Protein AF-A0A1F5DMN6-F1 (afdb_monomer)

Secondary structure (DSSP, 8-state):
--------PPPPTTTHHHHHHHHHHHHHHHHHTT--HHHHHHHHHHHHHHH---SS---PPPP-HHHHHHHHHTT-TTTTTS--

Structure (mmCIF, N/CA/C/O backbone):
data_AF-A0A1F5DMN6-F1
#
_entry.id   AF-A0A1F5DMN6-F1
#
loop_
_atom_site.group_PDB
_atom_site.id
_atom_site.type_symbol
_atom_site.label_atom_id
_atom_site.label_alt_id
_atom_site.label_comp_id
_atom_site.label_asym_id
_atom_site.label_entity_id
_atom_site.label_seq_id
_atom_site.pdbx_PDB_ins_code
_atom_site.Cartn_x
_atom_site.Cartn_y
_atom_site.Cartn_z
_atom_site.occupancy
_atom_site.B_iso_or_equiv
_atom_site.auth_seq_id
_atom_site.auth_comp_id
_atom_site.auth_asym_id
_atom_site.auth_atom_id
_atom_site.pdbx_PDB_model_num
ATOM 1 N N . MET A 1 1 ? 6.558 -25.064 13.126 1.00 39.91 1 MET A N 1
ATOM 2 C CA . MET A 1 1 ? 7.445 -23.880 13.121 1.00 39.91 1 MET A CA 1
ATOM 3 C C . MET A 1 1 ? 7.973 -23.701 11.708 1.00 39.91 1 MET A C 1
ATOM 5 O O . MET A 1 1 ? 8.752 -24.533 11.265 1.00 39.91 1 MET A O 1
ATOM 9 N N . VAL A 1 2 ? 7.486 -22.705 10.964 1.00 45.06 2 VAL A N 1
ATOM 10 C CA . VAL A 1 2 ? 7.989 -22.416 9.609 1.00 45.06 2 VAL A CA 1
ATOM 11 C C . VAL A 1 2 ? 9.270 -21.592 9.763 1.00 45.06 2 VAL A C 1
ATOM 13 O O . VAL A 1 2 ? 9.235 -20.588 10.477 1.00 45.06 2 VAL A O 1
ATOM 16 N N . PRO A 1 3 ? 10.404 -21.992 9.166 1.00 43.22 3 PRO A N 1
ATOM 17 C CA . PRO A 1 3 ? 11.624 -21.214 9.278 1.00 43.22 3 PRO A CA 1
ATOM 18 C C . PRO A 1 3 ? 11.437 -19.913 8.492 1.00 43.22 3 PRO A C 1
ATOM 20 O O . PRO A 1 3 ? 11.252 -19.933 7.276 1.00 43.22 3 PRO A O 1
ATOM 23 N N . LEU A 1 4 ? 11.498 -18.775 9.186 1.00 50.50 4 LEU A N 1
ATOM 24 C CA . LEU A 1 4 ? 11.598 -17.448 8.577 1.00 50.50 4 LEU A CA 1
ATOM 25 C C . LEU A 1 4 ? 12.991 -17.304 7.946 1.00 50.50 4 LEU A C 1
ATOM 27 O O . LEU A 1 4 ? 13.863 -16.608 8.460 1.00 50.50 4 LEU A O 1
ATOM 31 N N . SER A 1 5 ? 13.236 -17.996 6.833 1.00 51.41 5 SER A N 1
ATOM 32 C CA . SER A 1 5 ? 14.370 -17.682 5.969 1.00 51.41 5 SER A CA 1
ATOM 33 C C . SER A 1 5 ? 14.041 -16.362 5.276 1.00 51.41 5 SER A C 1
ATOM 35 O O . SER A 1 5 ? 13.412 -16.341 4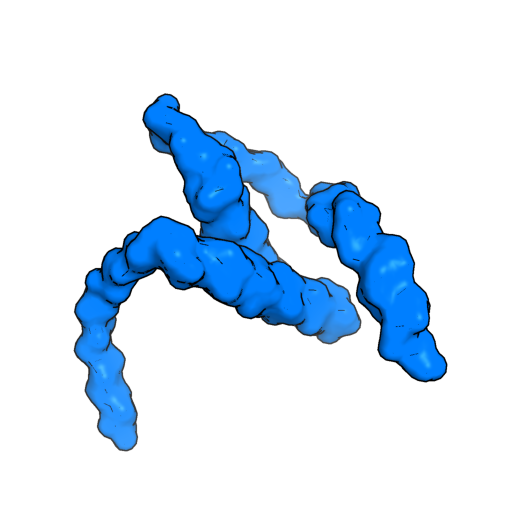.222 1.00 51.41 5 SER A O 1
ATOM 37 N N . GLY A 1 6 ? 14.400 -15.248 5.918 1.00 51.06 6 GLY A N 1
ATOM 38 C CA . GLY A 1 6 ? 14.198 -13.883 5.430 1.00 51.06 6 GLY A CA 1
ATOM 39 C C . GLY A 1 6 ? 15.068 -13.553 4.217 1.00 51.06 6 GLY A C 1
ATOM 40 O O . GLY A 1 6 ? 15.841 -12.596 4.242 1.00 51.06 6 GLY A O 1
ATOM 41 N N . LYS A 1 7 ? 14.982 -14.349 3.146 1.00 56.88 7 LYS A N 1
ATOM 42 C CA . LYS A 1 7 ? 15.524 -13.966 1.846 1.00 56.88 7 LYS A CA 1
ATOM 43 C C . LYS A 1 7 ? 14.715 -12.766 1.372 1.00 56.88 7 LYS A C 1
ATOM 45 O O . LYS A 1 7 ? 13.515 -12.876 1.139 1.00 56.88 7 LYS A O 1
ATOM 50 N N . ARG A 1 8 ? 15.374 -11.610 1.270 1.00 64.75 8 ARG A N 1
ATOM 51 C CA . ARG A 1 8 ? 14.791 -10.406 0.673 1.00 64.75 8 ARG A CA 1
ATOM 52 C C . ARG A 1 8 ? 14.407 -10.749 -0.764 1.00 64.75 8 ARG A C 1
ATOM 54 O O . ARG A 1 8 ? 15.284 -10.913 -1.608 1.00 64.75 8 ARG A O 1
ATOM 61 N N . HIS A 1 9 ? 13.115 -10.918 -1.008 1.00 72.25 9 HIS A N 1
ATOM 62 C CA . HIS A 1 9 ? 12.593 -11.121 -2.347 1.00 72.25 9 HIS A CA 1
ATOM 63 C C . HIS A 1 9 ? 12.681 -9.788 -3.094 1.00 72.25 9 HIS A C 1
ATOM 65 O O . HIS A 1 9 ? 12.230 -8.759 -2.587 1.00 72.25 9 HIS A O 1
ATOM 71 N N . ARG A 1 10 ? 13.343 -9.791 -4.252 1.00 82.31 10 ARG A N 1
ATOM 72 C CA . ARG A 1 10 ? 13.346 -8.642 -5.156 1.00 82.31 10 ARG A CA 1
ATOM 73 C C . ARG A 1 10 ? 12.110 -8.779 -6.033 1.00 82.31 10 ARG A C 1
ATOM 75 O O . ARG A 1 10 ? 11.969 -9.812 -6.672 1.00 82.31 10 ARG A O 1
ATOM 82 N N . LEU A 1 11 ? 11.270 -7.752 -6.037 1.00 80.06 11 LEU A N 1
ATOM 83 C CA . LEU A 1 11 ? 10.127 -7.680 -6.937 1.00 80.06 11 LEU A CA 1
ATOM 84 C C . LEU A 1 11 ? 10.614 -7.424 -8.362 1.00 80.06 11 LEU A C 1
ATOM 86 O O . LEU A 1 11 ? 11.497 -6.587 -8.569 1.00 80.06 11 LEU A O 1
ATOM 90 N N . TYR A 1 12 ? 10.047 -8.148 -9.317 1.00 85.62 12 TYR A N 1
ATOM 91 C CA . TYR A 1 12 ? 10.161 -7.852 -10.739 1.00 85.62 12 TYR A CA 1
ATOM 92 C C . TYR A 1 12 ? 9.138 -6.779 -11.126 1.00 85.62 12 TYR A C 1
ATOM 94 O O . TYR A 1 12 ? 8.056 -6.716 -10.545 1.00 85.62 12 TYR A O 1
ATOM 102 N N . ASP A 1 13 ? 9.438 -5.971 -12.146 1.00 82.25 13 ASP A N 1
ATOM 103 C CA . ASP A 1 13 ? 8.552 -4.880 -12.587 1.00 82.25 13 ASP A CA 1
ATOM 104 C C . ASP A 1 13 ? 7.133 -5.369 -12.924 1.00 82.25 13 ASP A C 1
ATOM 106 O O . ASP A 1 13 ? 6.150 -4.683 -12.653 1.00 82.25 13 ASP A O 1
ATOM 110 N N . SER A 1 14 ? 7.011 -6.597 -13.439 1.00 87.12 14 SER A N 1
ATOM 111 C CA . SER A 1 14 ? 5.726 -7.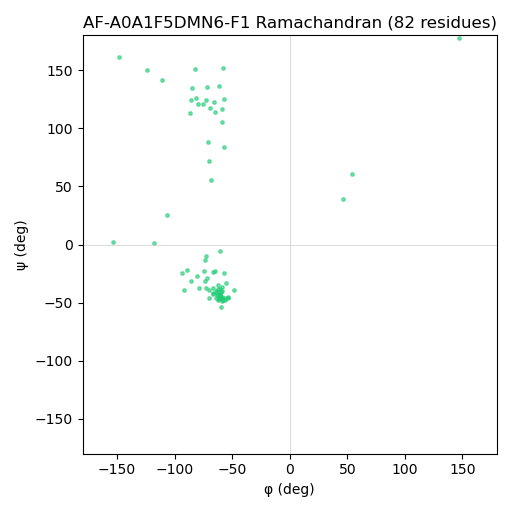244 -13.729 1.00 87.12 14 SER A CA 1
ATOM 112 C C . SER A 1 14 ? 4.889 -7.568 -12.487 1.00 87.12 14 SER A C 1
ATOM 114 O O . SER A 1 14 ? 3.675 -7.700 -12.598 1.00 87.12 14 SER A O 1
ATOM 116 N N . GLU A 1 15 ? 5.512 -7.711 -11.316 1.00 84.38 15 GLU A N 1
ATOM 117 C CA . GLU A 1 15 ? 4.843 -8.035 -10.048 1.00 84.38 15 GLU A CA 1
ATOM 118 C C . GLU A 1 15 ? 4.393 -6.778 -9.292 1.00 84.38 15 GLU A C 1
ATOM 120 O O . GLU A 1 15 ? 3.480 -6.841 -8.468 1.00 84.38 15 GLU A O 1
ATOM 125 N N . ILE A 1 16 ? 5.011 -5.623 -9.571 1.00 85.19 16 ILE A N 1
ATOM 126 C CA . ILE A 1 16 ? 4.739 -4.357 -8.874 1.00 85.19 16 ILE A CA 1
ATOM 127 C C . ILE A 1 16 ? 3.241 -3.997 -8.889 1.00 85.19 16 ILE A C 1
ATOM 129 O O . ILE A 1 16 ? 2.718 -3.687 -7.814 1.00 85.19 16 ILE A O 1
ATOM 133 N N . PRO A 1 17 ? 2.504 -4.089 -10.018 1.00 85.44 17 PRO A N 1
ATOM 134 C CA . PRO A 1 17 ? 1.073 -3.785 -10.033 1.00 85.44 17 PRO A CA 1
ATOM 135 C C . PRO A 1 17 ? 0.250 -4.679 -9.093 1.00 85.44 17 PRO A C 1
ATOM 137 O O . PRO A 1 17 ? -0.634 -4.193 -8.386 1.00 85.44 17 PRO A O 1
ATOM 140 N N . GLU A 1 18 ? 0.552 -5.980 -9.041 1.00 87.06 18 GLU A N 1
ATOM 141 C CA . GLU A 1 18 ? -0.163 -6.924 -8.175 1.00 87.06 18 GLU A CA 1
ATOM 142 C C . GLU A 1 18 ? 0.149 -6.686 -6.696 1.00 87.06 18 GLU A C 1
ATOM 144 O O . GLU A 1 18 ? -0.755 -6.718 -5.856 1.00 87.06 18 GLU A O 1
ATOM 149 N N . VAL A 1 19 ? 1.406 -6.371 -6.376 1.00 88.31 19 VAL A N 1
ATOM 150 C CA . VAL A 1 19 ? 1.821 -6.016 -5.014 1.00 88.31 19 VAL A CA 1
ATOM 151 C C . VAL A 1 19 ? 1.151 -4.727 -4.556 1.00 88.31 19 VAL A C 1
ATOM 153 O O . VAL A 1 19 ? 0.614 -4.692 -3.450 1.00 88.31 19 VAL A O 1
ATOM 156 N N . ILE A 1 20 ? 1.122 -3.685 -5.394 1.00 88.06 20 ILE A N 1
ATOM 157 C CA . ILE A 1 20 ? 0.425 -2.428 -5.087 1.00 88.06 20 ILE A CA 1
ATOM 158 C C . ILE A 1 20 ? -1.059 -2.699 -4.825 1.00 88.06 20 ILE A C 1
ATOM 160 O O . ILE A 1 20 ? -1.599 -2.226 -3.823 1.00 88.06 20 ILE A O 1
ATOM 164 N N . ARG A 1 21 ? -1.712 -3.513 -5.665 1.00 86.94 21 ARG A N 1
ATOM 165 C CA . ARG A 1 21 ? -3.115 -3.903 -5.471 1.00 86.94 21 ARG A CA 1
ATOM 166 C C . ARG A 1 21 ? -3.328 -4.636 -4.143 1.00 86.94 21 ARG A C 1
ATOM 168 O O . ARG A 1 21 ? -4.267 -4.317 -3.417 1.00 86.94 21 ARG A O 1
ATOM 175 N N . GLY A 1 22 ? -2.467 -5.596 -3.803 1.00 89.69 22 GLY A N 1
ATOM 176 C CA . GLY A 1 22 ? -2.544 -6.334 -2.538 1.00 89.69 22 GLY A CA 1
ATOM 177 C C . GLY A 1 22 ? -2.346 -5.438 -1.312 1.00 89.69 22 GLY A C 1
ATOM 178 O O . GLY A 1 22 ? -3.110 -5.520 -0.349 1.00 89.69 22 GLY A O 1
ATOM 179 N N . LEU A 1 23 ? -1.365 -4.534 -1.373 1.00 91.12 23 LEU A N 1
ATOM 180 C CA . LEU A 1 23 ? -1.114 -3.528 -0.341 1.00 91.12 23 LEU A CA 1
ATOM 181 C C . LEU A 1 23 ? -2.321 -2.601 -0.158 1.00 91.12 23 LEU A C 1
ATOM 183 O O . LEU A 1 23 ? -2.749 -2.389 0.974 1.00 91.12 23 LEU A O 1
ATOM 187 N N . ARG A 1 24 ? -2.927 -2.128 -1.252 1.00 88.62 24 ARG A N 1
ATOM 188 C CA . ARG A 1 24 ? -4.126 -1.282 -1.211 1.00 88.62 24 ARG A CA 1
ATOM 189 C C . ARG A 1 24 ? -5.318 -1.988 -0.562 1.00 88.62 24 ARG A C 1
ATOM 191 O O . ARG A 1 24 ? -5.954 -1.412 0.314 1.00 88.62 24 ARG A O 1
ATOM 198 N N . LEU A 1 25 ? -5.597 -3.240 -0.931 1.00 88.50 25 LEU A N 1
ATOM 199 C CA . LEU A 1 25 ? -6.679 -4.020 -0.312 1.00 88.50 25 LEU A CA 1
ATOM 200 C C . LEU A 1 25 ? -6.453 -4.208 1.191 1.00 88.50 25 LEU A C 1
ATOM 202 O O . LEU A 1 25 ? -7.380 -4.044 1.985 1.00 88.50 25 LEU A O 1
ATOM 206 N N . ARG A 1 26 ? -5.213 -4.511 1.595 1.00 89.88 26 ARG A N 1
ATOM 207 C CA . ARG A 1 26 ? -4.875 -4.652 3.014 1.00 89.88 26 ARG A CA 1
ATOM 208 C C . ARG A 1 26 ? -4.989 -3.326 3.761 1.00 89.88 26 ARG A C 1
ATOM 210 O O . ARG A 1 26 ? -5.431 -3.332 4.906 1.00 89.88 26 ARG A O 1
ATOM 217 N N . LEU A 1 27 ? -4.611 -2.214 3.130 1.00 87.88 27 LEU A N 1
ATOM 218 C CA . LEU A 1 27 ? -4.782 -0.882 3.698 1.00 87.88 27 LEU A CA 1
ATOM 219 C C . LEU A 1 27 ? -6.263 -0.607 3.960 1.00 87.88 27 LEU A C 1
ATOM 221 O O . LEU A 1 27 ? -6.617 -0.353 5.102 1.00 87.88 27 LEU A O 1
ATOM 225 N N . ILE A 1 28 ? -7.128 -0.764 2.952 1.00 84.94 28 ILE A N 1
ATOM 226 C CA . ILE A 1 28 ? -8.583 -0.575 3.086 1.00 84.94 28 ILE A CA 1
ATOM 227 C C . ILE A 1 28 ? -9.139 -1.422 4.234 1.00 84.94 28 ILE A C 1
ATOM 229 O O . ILE A 1 28 ? -9.874 -0.909 5.072 1.00 84.94 28 ILE A O 1
ATOM 233 N N . GLN A 1 29 ? -8.738 -2.693 4.328 1.00 85.19 29 GLN A N 1
ATOM 234 C CA . GLN A 1 29 ? -9.157 -3.558 5.428 1.00 85.19 29 GLN A CA 1
ATOM 235 C C . GLN A 1 29 ? -8.770 -2.982 6.803 1.00 85.19 29 GLN A C 1
ATOM 237 O O . GLN A 1 29 ? -9.615 -2.909 7.691 1.00 85.19 29 GLN A O 1
ATOM 242 N N . LEU A 1 30 ? -7.519 -2.539 6.976 1.00 85.94 30 LEU A N 1
ATOM 243 C CA . LEU A 1 30 ? -7.053 -1.932 8.230 1.00 85.94 30 LEU A CA 1
ATOM 244 C C . LEU A 1 30 ? -7.808 -0.637 8.570 1.00 85.94 30 LEU A C 1
ATOM 246 O O . LEU A 1 30 ? -8.071 -0.370 9.743 1.00 85.94 30 LEU A O 1
ATOM 250 N N . LEU A 1 31 ? -8.179 0.148 7.554 1.00 80.75 31 LEU A N 1
ATOM 251 C CA . LEU A 1 31 ? -8.951 1.381 7.723 1.00 80.75 31 LEU A CA 1
ATOM 252 C C . LEU A 1 31 ? -10.393 1.102 8.152 1.00 80.75 31 LEU A C 1
ATOM 254 O O . LEU A 1 31 ? -10.874 1.726 9.097 1.00 80.75 31 LEU A O 1
ATOM 258 N N . VAL A 1 32 ? -11.059 0.142 7.504 1.00 82.38 32 VAL A N 1
ATOM 259 C CA . VAL A 1 32 ? -12.427 -0.283 7.846 1.00 82.38 32 VAL A CA 1
ATOM 260 C C . VAL A 1 32 ? -12.475 -0.855 9.261 1.00 82.38 32 VAL A C 1
ATOM 262 O O . VAL A 1 32 ? -13.358 -0.506 10.043 1.00 82.38 32 VAL A O 1
ATOM 265 N N . GLU A 1 33 ? -11.495 -1.684 9.620 1.00 82.25 33 GLU A N 1
ATOM 266 C CA . GLU A 1 33 ? -11.371 -2.267 10.960 1.00 82.25 33 GLU A CA 1
ATOM 267 C C . GLU A 1 33 ? -10.914 -1.240 12.018 1.00 82.25 33 GLU A C 1
ATOM 269 O O . GLU A 1 33 ? -10.948 -1.542 13.211 1.00 82.25 33 GLU A O 1
ATOM 274 N N . LYS A 1 34 ? -10.498 -0.028 11.602 1.00 71.94 34 LYS A N 1
ATOM 275 C CA . LYS A 1 34 ? -9.906 1.035 12.440 1.00 71.94 34 LYS A CA 1
ATOM 276 C C . LYS A 1 34 ? -8.818 0.513 13.385 1.00 71.94 34 LYS A C 1
ATOM 278 O O . LYS A 1 34 ? -8.725 0.939 14.537 1.00 71.94 34 LYS A O 1
ATOM 283 N N . ASN A 1 35 ? -7.997 -0.414 12.898 1.00 69.38 35 ASN A N 1
ATOM 284 C CA . ASN A 1 35 ? -7.048 -1.159 13.714 1.00 69.38 35 ASN A CA 1
ATOM 285 C C . ASN A 1 35 ? -5.611 -1.016 13.184 1.00 69.38 35 ASN A C 1
ATOM 287 O O . ASN A 1 35 ? -5.385 -0.865 11.987 1.00 69.38 35 ASN A O 1
ATOM 291 N N . GLU A 1 36 ? -4.632 -1.085 14.087 1.00 81.69 36 GLU A N 1
ATOM 292 C CA . GLU A 1 36 ? -3.194 -1.143 13.771 1.00 81.69 36 GLU A CA 1
ATOM 293 C C . GLU A 1 36 ? -2.663 -0.006 12.865 1.00 81.69 36 GLU A C 1
ATOM 295 O O . GLU A 1 36 ? -2.088 -0.244 11.799 1.00 81.69 36 GLU A O 1
ATOM 300 N N . LEU A 1 37 ? -2.781 1.242 13.335 1.00 81.69 37 LEU A N 1
ATOM 301 C CA . LEU A 1 37 ? -2.315 2.460 12.645 1.00 81.69 37 LEU A CA 1
ATOM 302 C C . LEU A 1 37 ? -0.870 2.374 12.123 1.00 81.69 37 LEU A C 1
ATOM 304 O O . LEU A 1 37 ? -0.576 2.807 11.011 1.00 81.69 37 LEU A O 1
ATOM 308 N N . GLU A 1 38 ? 0.030 1.765 12.895 1.00 86.75 38 GLU A N 1
ATOM 309 C CA . GLU A 1 38 ? 1.427 1.575 12.490 1.00 86.75 38 GLU A CA 1
ATOM 310 C C . GLU A 1 38 ? 1.549 0.730 11.215 1.00 86.75 38 GLU A C 1
ATOM 312 O O . GLU A 1 38 ? 2.363 1.031 10.339 1.00 86.75 38 GLU A O 1
ATOM 317 N N . LYS A 1 39 ? 0.716 -0.307 11.063 1.00 88.50 39 LYS A N 1
ATOM 318 C CA . LYS A 1 39 ? 0.737 -1.165 9.872 1.00 88.50 39 LYS A CA 1
ATOM 319 C C . LYS A 1 39 ? 0.153 -0.4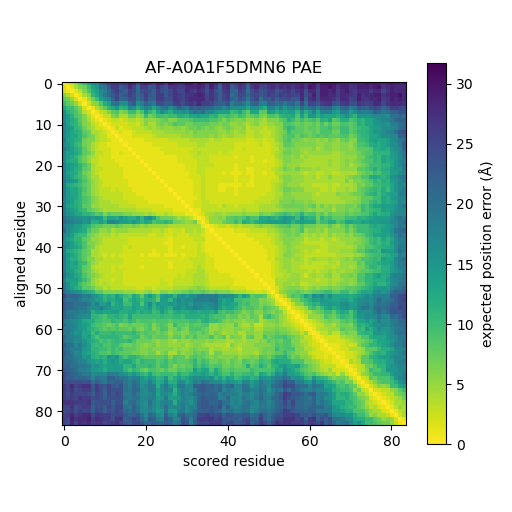54 8.659 1.00 88.50 39 LYS A C 1
ATOM 321 O O . LYS A 1 39 ? 0.698 -0.607 7.566 1.00 88.50 39 LYS A O 1
ATOM 326 N N . ALA A 1 40 ? -0.894 0.348 8.850 1.00 88.12 40 ALA A N 1
ATOM 327 C CA . ALA A 1 40 ? -1.442 1.192 7.792 1.00 88.12 40 ALA A CA 1
ATOM 328 C C . ALA A 1 40 ? -0.374 2.164 7.259 1.00 88.12 40 ALA A C 1
ATOM 330 O O . ALA A 1 40 ? -0.152 2.224 6.048 1.00 88.12 40 ALA A O 1
ATOM 331 N N . GLN A 1 41 ? 0.375 2.826 8.150 1.00 87.38 41 GLN A N 1
ATOM 332 C CA . GLN A 1 41 ? 1.465 3.720 7.747 1.00 87.38 41 GLN A CA 1
ATOM 333 C C . GLN A 1 41 ? 2.590 2.992 7.002 1.00 87.38 41 GLN A C 1
ATOM 335 O O . GLN A 1 41 ? 3.135 3.510 6.026 1.00 87.38 41 GLN A O 1
ATOM 340 N N . ILE A 1 42 ? 2.966 1.788 7.441 1.00 89.19 42 ILE A N 1
ATOM 341 C CA . ILE A 1 42 ? 3.996 0.994 6.758 1.00 89.19 42 ILE A CA 1
ATOM 342 C C . ILE A 1 42 ? 3.556 0.654 5.332 1.00 89.19 42 ILE A C 1
ATOM 344 O O . ILE A 1 42 ? 4.334 0.838 4.395 1.00 89.19 42 ILE A O 1
ATOM 348 N N . ILE A 1 43 ? 2.316 0.191 5.160 1.00 90.62 43 ILE A N 1
ATOM 349 C CA . ILE A 1 43 ? 1.759 -0.153 3.847 1.00 90.62 43 ILE A CA 1
ATOM 350 C C . ILE A 1 43 ? 1.744 1.068 2.927 1.00 90.62 43 ILE A C 1
ATOM 352 O O . ILE A 1 43 ? 2.184 0.978 1.781 1.00 90.62 43 ILE A O 1
ATOM 356 N N . LEU A 1 44 ? 1.316 2.216 3.448 1.00 86.38 44 LEU A N 1
ATOM 357 C CA . LEU A 1 44 ? 1.302 3.480 2.725 1.00 86.38 44 LEU A CA 1
ATOM 358 C C . LEU A 1 44 ? 2.712 3.881 2.253 1.00 86.38 44 LEU A C 1
ATOM 360 O O . LEU A 1 44 ? 2.923 4.160 1.073 1.00 86.38 44 LEU A O 1
ATOM 364 N N . ASN A 1 45 ? 3.704 3.831 3.146 1.00 85.81 45 ASN A N 1
ATOM 365 C CA . ASN A 1 45 ? 5.101 4.100 2.800 1.00 85.81 45 ASN A CA 1
ATOM 366 C C . ASN A 1 45 ? 5.615 3.142 1.715 1.00 85.81 45 ASN A C 1
ATOM 368 O O . ASN A 1 45 ? 6.339 3.561 0.813 1.00 85.81 45 ASN A O 1
ATOM 372 N N . CYS A 1 46 ? 5.249 1.859 1.786 1.00 87.44 46 CYS A N 1
ATOM 373 C CA . CYS A 1 46 ? 5.591 0.876 0.761 1.00 87.44 46 CYS A CA 1
ATOM 374 C C . CYS A 1 46 ? 4.981 1.238 -0.597 1.00 87.44 46 CYS A C 1
ATOM 376 O O . CYS A 1 46 ? 5.710 1.253 -1.586 1.00 87.44 46 CYS A O 1
ATOM 378 N N . MET A 1 47 ? 3.691 1.578 -0.648 1.00 86.75 47 MET A N 1
ATOM 379 C CA . MET A 1 47 ? 3.026 1.993 -1.888 1.00 86.75 47 MET A CA 1
ATOM 380 C C . MET A 1 47 ? 3.669 3.246 -2.487 1.00 86.75 47 MET A C 1
ATOM 382 O O . MET A 1 47 ? 3.975 3.253 -3.675 1.00 86.75 47 MET A O 1
ATOM 386 N N . HIS A 1 48 ? 3.971 4.261 -1.669 1.00 83.19 48 HIS A N 1
ATOM 387 C CA . HIS A 1 48 ? 4.680 5.457 -2.132 1.00 83.19 48 HIS 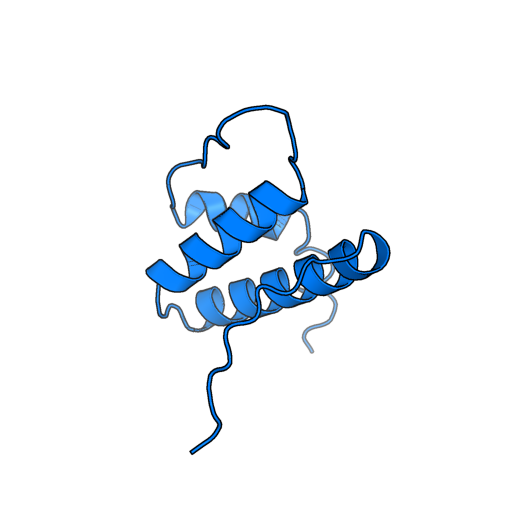A CA 1
ATOM 388 C C . HIS A 1 48 ? 6.016 5.126 -2.782 1.00 83.19 48 HIS A C 1
ATOM 390 O O . HIS A 1 48 ? 6.314 5.637 -3.853 1.00 83.19 48 HIS A O 1
ATOM 396 N N . ARG A 1 49 ? 6.820 4.255 -2.167 1.00 83.19 49 ARG A N 1
ATOM 397 C CA . ARG A 1 49 ? 8.103 3.854 -2.760 1.00 83.19 49 ARG A CA 1
ATOM 398 C C . ARG A 1 49 ? 7.935 3.141 -4.094 1.00 83.19 49 ARG A C 1
ATOM 400 O O . ARG A 1 49 ? 8.765 3.336 -4.967 1.00 83.19 49 ARG A O 1
ATOM 407 N N . LEU A 1 50 ? 6.911 2.301 -4.221 1.00 83.38 50 LEU A N 1
ATOM 408 C CA . LEU A 1 50 ? 6.659 1.545 -5.447 1.00 83.38 50 LEU A CA 1
ATOM 409 C C . LEU A 1 50 ? 6.134 2.435 -6.585 1.00 83.38 50 LEU A C 1
ATOM 411 O O . LEU A 1 50 ? 6.382 2.125 -7.744 1.00 83.38 50 LEU A O 1
ATOM 415 N N . LEU A 1 51 ? 5.426 3.524 -6.266 1.00 80.94 51 LEU A N 1
ATOM 416 C CA . LEU A 1 51 ? 4.829 4.441 -7.246 1.00 80.94 51 LEU A CA 1
ATOM 417 C C . LEU A 1 51 ? 5.744 5.614 -7.631 1.00 80.94 51 LEU A C 1
ATOM 419 O O . LEU A 1 51 ? 5.774 6.026 -8.785 1.00 80.94 51 LEU A O 1
ATOM 423 N N . GLU A 1 52 ? 6.472 6.173 -6.666 1.00 76.69 52 GLU A N 1
ATOM 424 C CA . GLU A 1 52 ? 7.207 7.437 -6.798 1.00 76.69 52 GLU A CA 1
ATOM 425 C C . GLU A 1 52 ? 8.722 7.234 -6.893 1.00 76.69 52 GLU A C 1
ATOM 427 O O . GLU A 1 52 ? 9.454 8.132 -6.486 1.00 76.69 52 GLU A O 1
ATOM 432 N N . ASP A 1 53 ? 9.208 6.077 -7.359 1.00 65.69 53 ASP A N 1
ATOM 433 C CA . ASP A 1 53 ? 10.631 5.696 -7.328 1.00 65.69 53 ASP A CA 1
ATOM 434 C C . ASP A 1 53 ? 11.530 6.718 -8.058 1.00 65.69 53 ASP A C 1
ATOM 436 O O . ASP A 1 53 ? 11.851 6.627 -9.241 1.00 65.69 53 ASP A O 1
ATOM 440 N N . LYS A 1 54 ? 11.893 7.768 -7.324 1.00 56.56 54 LYS A N 1
ATOM 441 C CA . LYS A 1 54 ? 12.712 8.896 -7.741 1.00 56.56 54 LYS A CA 1
ATOM 442 C C . LYS A 1 54 ? 14.040 8.784 -7.002 1.00 56.56 54 LYS A C 1
ATOM 444 O O . LYS A 1 54 ? 14.057 8.451 -5.813 1.00 56.56 54 LYS A O 1
ATOM 449 N N . PRO A 1 55 ? 15.167 9.105 -7.659 1.00 52.78 55 PRO A N 1
ATOM 450 C CA . PRO A 1 55 ? 16.469 9.081 -7.009 1.00 52.78 55 PRO A CA 1
ATOM 451 C C . PRO A 1 55 ? 16.483 10.029 -5.798 1.00 52.78 55 PRO A C 1
ATOM 453 O O . PRO A 1 55 ? 16.323 11.240 -5.935 1.00 52.78 55 PRO A O 1
ATOM 456 N N . GLY A 1 56 ? 16.665 9.469 -4.597 1.00 62.06 56 GLY A N 1
ATOM 457 C CA . GLY A 1 56 ? 16.698 10.211 -3.334 1.00 62.06 56 GLY A CA 1
ATOM 458 C C . GLY A 1 56 ? 16.136 9.416 -2.152 1.00 62.06 56 GLY A C 1
ATOM 459 O O . GLY A 1 56 ? 15.672 8.288 -2.297 1.00 62.06 56 GLY A O 1
ATOM 460 N N . ARG A 1 57 ? 16.178 9.998 -0.945 1.00 64.94 57 ARG A N 1
ATOM 461 C CA . ARG A 1 57 ? 15.441 9.456 0.208 1.00 64.94 57 ARG A CA 1
ATOM 462 C C . ARG A 1 57 ? 13.959 9.800 0.011 1.00 64.94 57 ARG A C 1
ATOM 464 O O . ARG A 1 57 ? 13.666 10.996 -0.050 1.00 64.94 57 ARG A O 1
ATOM 471 N N . PRO A 1 58 ? 13.038 8.820 -0.055 1.00 66.44 58 PRO A N 1
ATOM 472 C CA . PRO A 1 58 ? 11.618 9.118 -0.167 1.00 66.44 58 PRO A CA 1
ATOM 473 C C . PRO A 1 58 ? 11.200 9.993 1.014 1.00 66.44 58 PRO A C 1
ATOM 475 O O . PRO A 1 58 ? 11.466 9.649 2.171 1.00 66.44 58 PRO A O 1
ATOM 478 N N . LYS A 1 59 ? 10.603 11.148 0.722 1.00 69.31 59 LYS A N 1
ATOM 479 C CA . LYS A 1 59 ? 9.922 11.950 1.734 1.00 69.31 59 LYS A CA 1
ATOM 480 C C . LYS A 1 59 ? 8.506 11.416 1.822 1.00 69.31 59 LYS A C 1
ATOM 482 O O . LYS A 1 59 ? 7.757 11.520 0.856 1.00 69.31 59 LYS A O 1
ATOM 487 N N . TYR A 1 60 ? 8.181 10.817 2.957 1.00 72.12 60 TYR A N 1
ATOM 488 C CA . TYR A 1 60 ? 6.823 10.377 3.221 1.00 72.12 60 TYR A CA 1
ATOM 489 C C . TYR A 1 60 ? 6.030 11.560 3.775 1.00 72.12 60 TYR A C 1
ATOM 491 O O . TYR A 1 60 ? 6.555 12.271 4.638 1.00 72.12 60 TYR A O 1
ATOM 499 N N . PRO A 1 61 ? 4.804 11.790 3.291 1.00 71.50 61 PRO A N 1
ATOM 500 C CA . PRO A 1 61 ? 3.874 12.670 3.976 1.00 71.50 61 PRO A CA 1
ATOM 501 C C . PRO A 1 61 ? 3.625 12.165 5.400 1.00 71.50 61 PRO A C 1
ATOM 503 O O . PRO A 1 61 ? 3.753 10.968 5.684 1.00 71.50 61 PRO A O 1
ATOM 506 N N . GLU A 1 62 ? 3.301 13.089 6.305 1.00 77.94 62 GLU A N 1
ATOM 507 C CA . GLU A 1 62 ? 2.885 12.713 7.652 1.00 77.94 62 GLU A CA 1
ATOM 508 C C . GLU A 1 62 ? 1.616 11.861 7.586 1.00 77.94 62 GLU A C 1
ATOM 510 O O . GLU A 1 62 ? 0.691 12.145 6.824 1.00 77.94 62 GLU A O 1
ATOM 515 N N . PHE A 1 63 ? 1.590 10.794 8.384 1.00 75.81 63 PHE A N 1
ATOM 516 C CA . PHE A 1 63 ? 0.432 9.920 8.485 1.00 75.81 63 PHE A CA 1
ATOM 517 C C . PHE A 1 63 ? -0.753 10.665 9.097 1.00 75.81 63 PHE A C 1
ATOM 519 O O . PHE A 1 63 ? -0.672 11.111 10.243 1.00 75.81 63 PHE A O 1
ATOM 526 N N . SER A 1 64 ? -1.877 10.724 8.389 1.00 78.56 64 SER A N 1
ATOM 527 C CA . SER A 1 64 ? -3.152 11.155 8.959 1.00 78.56 64 SER A CA 1
ATOM 528 C C . SER A 1 64 ? -4.325 10.445 8.287 1.00 78.56 6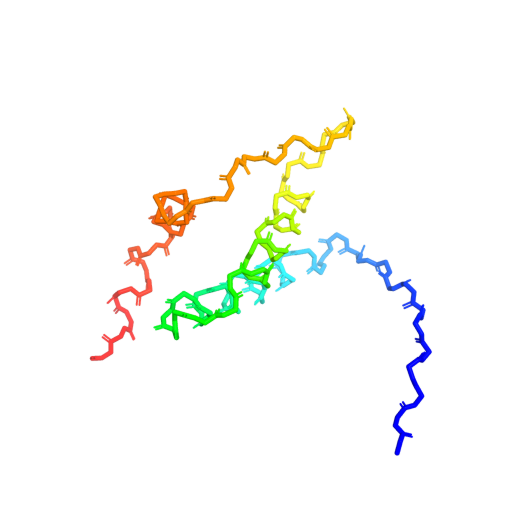4 SER A C 1
ATOM 530 O O . SER A 1 64 ? -4.199 9.891 7.194 1.00 78.56 64 SER A O 1
ATOM 532 N N . TRP A 1 65 ? -5.486 10.456 8.944 1.00 71.44 6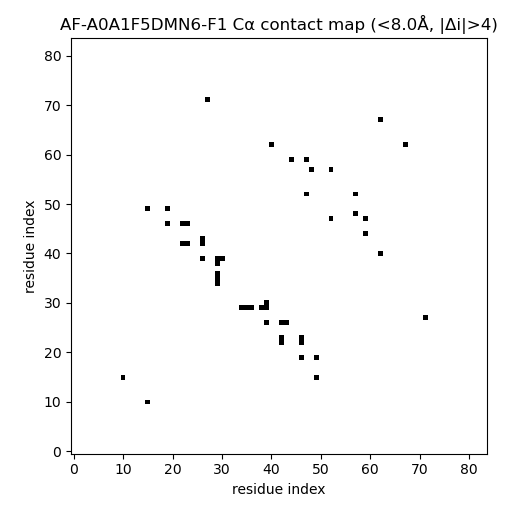5 TRP A N 1
ATOM 533 C CA . TRP A 1 65 ? -6.718 9.937 8.349 1.00 71.44 65 TRP A CA 1
ATOM 534 C C . TRP A 1 65 ? -7.136 10.748 7.120 1.00 71.44 65 TRP A C 1
ATOM 536 O O . TRP A 1 65 ? -7.477 10.149 6.109 1.00 71.44 65 TRP A O 1
ATOM 546 N N . ASP A 1 66 ? -7.003 12.076 7.164 1.00 72.81 66 ASP A N 1
ATOM 547 C CA . ASP A 1 66 ? -7.287 12.953 6.018 1.00 72.81 66 ASP A CA 1
ATOM 548 C C . ASP A 1 66 ? -6.421 12.598 4.802 1.00 72.81 66 ASP A C 1
ATOM 550 O O . ASP A 1 66 ? -6.879 12.632 3.660 1.00 72.81 66 ASP A O 1
ATOM 554 N N . TYR A 1 67 ? -5.171 12.201 5.053 1.00 70.06 67 TYR A N 1
ATOM 555 C CA . TYR A 1 67 ? -4.255 11.752 4.014 1.00 70.06 67 TYR A CA 1
ATOM 556 C C . TYR A 1 67 ? -4.703 10.436 3.367 1.00 70.06 67 TYR A C 1
ATOM 558 O O . TYR A 1 67 ? -4.631 10.277 2.150 1.00 70.06 67 TYR A O 1
ATOM 566 N N . LEU A 1 68 ? -5.182 9.485 4.171 1.00 68.69 68 LEU A N 1
ATOM 567 C CA . LEU A 1 68 ? -5.667 8.197 3.679 1.00 68.69 68 LEU A CA 1
ATOM 568 C C . LEU A 1 68 ? -6.932 8.352 2.845 1.00 68.69 68 LEU A C 1
ATOM 570 O O . LEU A 1 68 ? 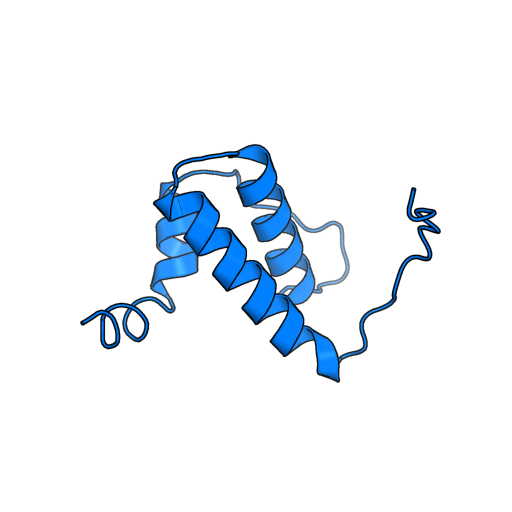-7.007 7.749 1.780 1.00 68.69 68 LEU A O 1
ATOM 574 N N . THR A 1 69 ? -7.873 9.185 3.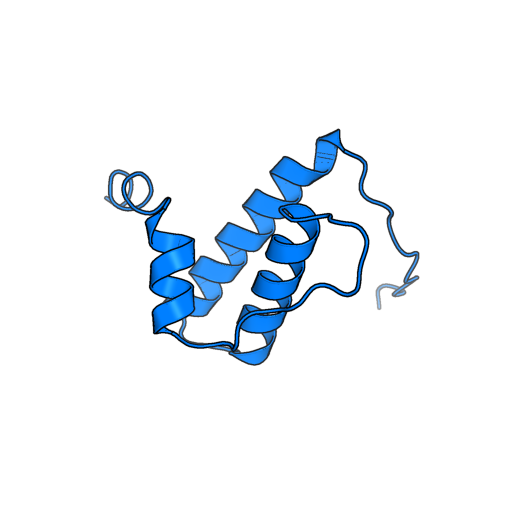287 1.00 63.62 69 THR A N 1
ATOM 575 C CA . THR A 1 69 ? -9.079 9.503 2.517 1.00 63.62 69 THR A CA 1
ATOM 576 C C . THR A 1 69 ? -8.689 10.043 1.144 1.00 63.62 69 THR A C 1
ATOM 578 O O . THR A 1 69 ? -9.113 9.491 0.144 1.00 63.62 69 THR A O 1
ATOM 581 N N . TYR A 1 70 ? -7.748 10.994 1.071 1.00 63.62 70 TYR A N 1
ATOM 582 C CA . TYR A 1 70 ? -7.248 11.527 -0.202 1.00 63.62 70 TYR A CA 1
ATOM 583 C C . TYR A 1 70 ? -6.588 10.474 -1.111 1.00 63.62 70 TYR A C 1
ATOM 585 O O . TYR A 1 70 ? -6.834 10.467 -2.313 1.00 63.62 70 TYR A O 1
ATOM 593 N N . VAL A 1 71 ? -5.739 9.589 -0.571 1.00 64.50 71 VAL A N 1
ATOM 594 C CA . VAL A 1 71 ? -5.018 8.574 -1.369 1.00 64.50 71 VAL A CA 1
ATOM 595 C C . VAL A 1 71 ? -5.934 7.437 -1.827 1.00 64.50 71 VAL A C 1
ATOM 597 O O . VAL A 1 71 ? -5.708 6.858 -2.888 1.00 64.50 71 VAL A O 1
ATOM 600 N N . VAL A 1 72 ? -6.951 7.100 -1.035 1.00 62.19 72 VAL A N 1
ATOM 601 C CA . VAL A 1 72 ? -7.901 6.023 -1.339 1.00 62.19 72 VAL A CA 1
ATOM 602 C C . VAL A 1 72 ? -9.051 6.535 -2.228 1.00 62.19 72 VAL A C 1
ATOM 604 O O . VAL A 1 72 ? -9.480 5.794 -3.113 1.00 62.19 72 VAL A O 1
ATOM 607 N N . ASP A 1 73 ? -9.455 7.808 -2.099 1.00 53.19 73 ASP A N 1
ATOM 608 C CA . ASP A 1 73 ? -10.527 8.464 -2.879 1.00 53.19 73 ASP A CA 1
ATOM 609 C C . ASP A 1 73 ? -10.236 8.602 -4.373 1.00 53.19 73 ASP A C 1
ATOM 611 O O . ASP A 1 73 ? -11.171 8.657 -5.170 1.00 53.19 73 ASP A O 1
ATOM 615 N N . VAL A 1 74 ? -8.966 8.587 -4.795 1.00 51.47 74 VAL A N 1
ATOM 616 C CA . VAL A 1 74 ? -8.597 8.568 -6.232 1.00 51.47 74 VAL A CA 1
ATOM 617 C C . VAL A 1 74 ? -9.156 7.318 -6.944 1.00 51.47 74 VAL A C 1
ATOM 619 O O . VAL A 1 74 ? -9.051 7.162 -8.156 1.00 51.47 74 VAL A O 1
ATOM 622 N N . ASP A 1 75 ? -9.757 6.408 -6.183 1.00 53.03 75 ASP A N 1
ATOM 623 C CA . ASP A 1 75 ? -9.913 5.021 -6.542 1.00 53.03 75 ASP A CA 1
ATOM 624 C C . ASP A 1 75 ? -11.159 4.382 -5.844 1.00 53.03 75 ASP A C 1
ATOM 626 O O . ASP A 1 75 ? -11.427 3.188 -6.021 1.00 53.03 75 ASP A O 1
ATOM 630 N N . GLU A 1 76 ? -11.941 5.157 -5.060 1.00 50.28 76 GLU A N 1
ATOM 631 C CA . GLU A 1 76 ? -13.160 4.719 -4.336 1.00 50.28 76 GLU A CA 1
ATOM 632 C C . GLU A 1 76 ? -14.430 4.655 -5.199 1.00 50.28 76 GLU A C 1
ATOM 634 O O . GLU A 1 76 ? -15.303 3.825 -4.918 1.00 50.28 76 GLU A O 1
ATOM 639 N N . GLU A 1 77 ? -14.541 5.455 -6.270 1.00 52.22 77 GLU A N 1
ATOM 640 C CA . GLU A 1 77 ? -15.749 5.478 -7.122 1.00 52.22 77 GLU A CA 1
ATOM 641 C C . GLU A 1 77 ? -16.100 4.094 -7.707 1.00 52.22 77 GLU A C 1
ATOM 643 O O . GLU A 1 77 ? -17.268 3.811 -7.981 1.00 52.22 77 GLU A O 1
ATOM 648 N N . ASP A 1 78 ? -15.117 3.200 -7.842 1.00 51.62 78 ASP A N 1
ATOM 649 C CA . ASP A 1 78 ? -15.307 1.833 -8.339 1.00 51.62 78 ASP A CA 1
ATOM 650 C C . ASP A 1 78 ? -15.529 0.788 -7.224 1.00 51.62 78 ASP A C 1
ATOM 652 O O . ASP A 1 78 ? -16.162 -0.247 -7.455 1.00 51.62 78 ASP A O 1
ATOM 656 N N . LEU A 1 79 ? -15.058 1.054 -5.998 1.00 47.31 79 LEU A N 1
ATOM 657 C CA . LEU A 1 79 ? -15.231 0.164 -4.841 1.00 47.31 79 LEU A CA 1
ATOM 658 C C . LEU A 1 79 ? -16.639 0.283 -4.239 1.00 47.31 79 LEU A C 1
ATOM 660 O O . LEU A 1 79 ? -17.241 -0.731 -3.884 1.00 47.31 79 LEU A O 1
ATOM 664 N N . LEU A 1 80 ? -17.204 1.494 -4.199 1.00 51.53 80 LEU A N 1
ATOM 665 C CA . LEU A 1 80 ? -18.574 1.732 -3.728 1.00 51.53 80 LEU A CA 1
ATOM 666 C C . LEU A 1 80 ? -19.643 1.281 -4.737 1.00 51.53 80 LEU A C 1
ATOM 668 O O . LEU A 1 80 ? -20.755 0.95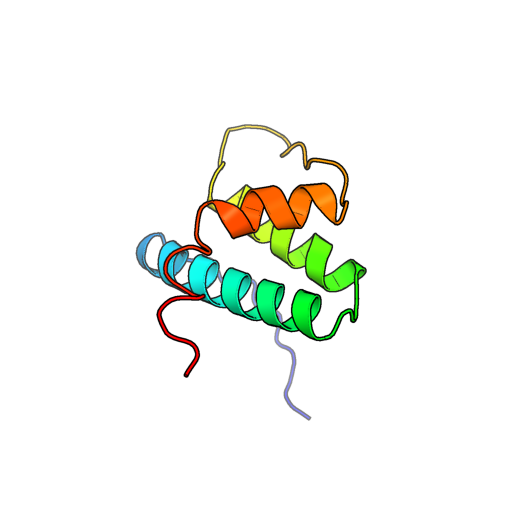1 -4.338 1.00 51.53 80 LEU A O 1
ATOM 672 N N . ARG A 1 81 ? -19.311 1.179 -6.033 1.00 52.72 81 ARG A N 1
ATOM 673 C CA . ARG A 1 81 ? -20.217 0.644 -7.071 1.00 52.72 81 ARG A CA 1
ATOM 674 C C . ARG A 1 81 ? -20.412 -0.874 -7.023 1.00 52.72 81 ARG A C 1
ATOM 676 O O . ARG A 1 81 ? -21.297 -1.384 -7.707 1.00 52.72 81 ARG A O 1
ATOM 683 N N . ARG A 1 82 ? -19.581 -1.607 -6.273 1.00 42.19 82 ARG A N 1
ATOM 684 C CA . ARG A 1 82 ? -19.598 -3.082 -6.214 1.00 42.19 82 ARG A CA 1
ATOM 685 C C . ARG A 1 82 ? -19.908 -3.659 -4.833 1.00 42.19 82 ARG A C 1
ATOM 687 O O . ARG A 1 82 ? -19.931 -4.882 -4.701 1.00 42.19 82 ARG A O 1
ATOM 694 N N . SER A 1 83 ? -20.163 -2.818 -3.833 1.00 30.05 83 SER A N 1
ATOM 695 C CA . SER A 1 83 ? -20.745 -3.275 -2.569 1.00 30.05 83 SER A CA 1
ATOM 696 C C . SER A 1 83 ? -22.260 -3.456 -2.762 1.00 30.05 83 SER A C 1
ATOM 698 O O . SER A 1 83 ? -22.903 -2.497 -3.189 1.00 30.05 83 SER A O 1
ATOM 700 N N . PRO A 1 84 ? -22.813 -4.666 -2.548 1.00 43.84 84 PRO A N 1
ATOM 701 C CA . PRO A 1 84 ? -24.249 -4.925 -2.656 1.00 43.84 84 PRO A CA 1
ATOM 702 C C . PRO A 1 84 ? -25.074 -4.182 -1.599 1.00 43.84 84 PRO A C 1
ATOM 704 O O . PRO A 1 84 ? -24.526 -3.886 -0.512 1.00 43.84 84 PRO A O 1
#

pLDDT: mean 72.07, std 15.67, range [30.05, 91.12]

Solvent-accessible surface area (backbone atoms only — not comparable to full-atom values): 5448 Å² total; per-residue (Å²): 135,80,83,82,74,80,70,82,78,80,83,51,82,86,48,48,66,58,50,48,50,52,44,51,55,52,39,52,51,33,58,76,67,71,46,63,68,71,58,44,50,52,45,50,53,50,44,48,54,74,74,60,78,56,98,70,83,84,81,74,78,81,88,48,70,72,53,48,51,58,70,47,56,82,60,38,78,66,57,66,73,69,60,131

Sequence (84 aa):
MVPLSGKRHRLYDSEIPEVIRGLRLRLIQLLVEKNELEKAQIILNCMHRLLEDKPGRPKYPEFSWDYLTYVVDVDEEDLLRRSP

Foldseek 3Di:
DDDPPVPPDDDDPVCLVVLLVVLLVVLVVCVVVVDDQVSNQVSQVVNCCSPVVDPDDDDDDDDDPVVVCVVCVVPCVVVVVPDD

Mean predicted aligned error: 10.1 Å

Nearest PDB structures (foldseek):
  4zzz-assembly1_A  TM=4.868E-01  e=1.559E+00  Homo sapiens
  1x59-assembly1_A  TM=6.081E-01  e=6.598E+00  Homo sapiens

Radius of gyration: 14.68 Å; Cα contacts (8 Å, |Δi|>4): 25; chains: 1; bounding box: 41×37×28 Å